Protein AF-A0A382A7P2-F1 (afdb_monomer)

Nearest PDB structures (foldseek):
  7oyc-assembly1_L2  TM=6.494E-01  e=4.941E+00  Xenopus laevis
  5v93-assembly1_q  TM=6.636E-01  e=7.228E+00  Mycobacterium tuberculosis

Sequence (58 aa):
MAKKQQSFADKASKRSKKELTYVKYVKSIPSEKKGFWRFNETTIALNKGENLDAALKR

Organism: NCBI:txid408172

Mean predicted aligned error: 9.36 Å

Structure (mmCIF, N/CA/C/O backbone):
data_AF-A0A382A7P2-F1
#
_entry.id   AF-A0A382A7P2-F1
#
loop_
_atom_site.group_PDB
_atom_site.id
_atom_site.type_symbol
_atom_site.label_atom_id
_atom_site.label_alt_id
_atom_site.label_comp_id
_atom_site.label_asym_id
_atom_site.label_entity_id
_atom_site.label_seq_id
_atom_site.pdbx_PDB_ins_code
_atom_site.Cartn_x
_atom_site.Cartn_y
_atom_site.Cartn_z
_atom_site.occupancy
_atom_site.B_iso_or_equiv
_atom_site.auth_seq_id
_atom_site.auth_comp_id
_atom_site.auth_asym_id
_atom_site.auth_atom_id
_atom_site.pdbx_PDB_model_num
ATOM 1 N N . MET A 1 1 ? 0.946 31.298 33.327 1.00 44.53 1 MET A N 1
ATOM 2 C CA . MET A 1 1 ? 0.229 30.002 33.301 1.00 44.53 1 MET A CA 1
ATOM 3 C C . MET A 1 1 ? 0.936 29.084 32.309 1.00 44.53 1 MET A C 1
ATOM 5 O O . MET A 1 1 ? 0.860 29.329 31.112 1.00 44.53 1 MET A O 1
ATOM 9 N N . ALA A 1 2 ? 1.716 28.107 32.779 1.00 57.72 2 ALA A N 1
ATOM 10 C CA . ALA A 1 2 ? 2.464 27.210 31.896 1.00 57.72 2 ALA A CA 1
ATOM 11 C C . ALA A 1 2 ? 1.500 26.234 31.202 1.00 57.72 2 ALA A C 1
ATOM 13 O O . ALA A 1 2 ? 0.749 25.525 31.874 1.00 57.72 2 ALA A O 1
ATOM 14 N N . LYS A 1 3 ? 1.501 26.195 29.862 1.00 62.25 3 LYS A N 1
ATOM 15 C CA . LYS A 1 3 ? 0.787 25.158 29.104 1.00 62.25 3 LYS A CA 1
ATOM 16 C C . LYS A 1 3 ? 1.389 23.812 29.507 1.00 62.25 3 LYS A C 1
ATOM 18 O O . LYS A 1 3 ? 2.525 23.528 29.145 1.00 62.25 3 LYS A O 1
ATOM 23 N N . LYS A 1 4 ? 0.654 23.005 30.283 1.00 72.06 4 LYS A N 1
ATOM 24 C CA . LYS A 1 4 ? 1.066 21.640 30.641 1.00 72.06 4 LYS A CA 1
ATOM 25 C C . LYS A 1 4 ? 1.277 20.850 29.348 1.00 72.06 4 LYS A C 1
ATOM 27 O O . LYS A 1 4 ? 0.316 20.470 28.680 1.00 72.06 4 LYS A O 1
ATOM 32 N N . GLN A 1 5 ? 2.537 20.660 28.969 1.00 78.75 5 GLN A N 1
ATOM 33 C CA . GLN A 1 5 ? 2.916 19.850 27.823 1.00 78.75 5 GLN A CA 1
ATOM 34 C C . GLN A 1 5 ? 2.585 18.396 28.158 1.00 78.75 5 GLN A C 1
ATOM 36 O O . GLN A 1 5 ? 3.127 17.831 29.102 1.00 78.75 5 GLN A O 1
ATOM 41 N N . GLN A 1 6 ? 1.648 17.808 27.415 1.00 79.38 6 GLN A N 1
ATOM 42 C CA . GLN A 1 6 ? 1.270 16.408 27.604 1.00 79.38 6 GLN A CA 1
ATOM 43 C C . GLN A 1 6 ? 2.469 15.494 27.359 1.00 79.38 6 GLN A C 1
ATOM 45 O O . GLN A 1 6 ? 3.191 15.671 26.367 1.00 79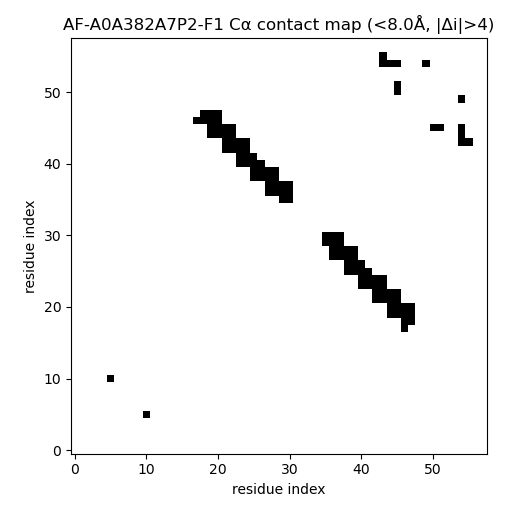.38 6 GLN A O 1
ATOM 50 N N . SER A 1 7 ? 2.646 14.515 28.248 1.00 83.50 7 SER A N 1
ATOM 51 C CA . SER A 1 7 ? 3.698 13.513 28.127 1.00 83.50 7 SER A CA 1
ATOM 52 C C . SER A 1 7 ? 3.455 12.606 26.914 1.00 83.50 7 SER A C 1
ATOM 54 O O . SER A 1 7 ? 2.345 12.518 26.381 1.00 83.50 7 SER A O 1
ATOM 56 N N . PHE A 1 8 ? 4.499 11.913 26.454 1.00 78.00 8 PHE A N 1
ATOM 57 C CA . PHE A 1 8 ? 4.368 10.922 25.380 1.00 78.00 8 PHE A CA 1
ATOM 58 C C . PHE A 1 8 ? 3.396 9.794 25.748 1.00 78.00 8 PHE A C 1
ATOM 60 O O . PHE A 1 8 ? 2.618 9.366 24.896 1.00 78.00 8 PHE A O 1
ATOM 67 N N . ALA A 1 9 ? 3.387 9.372 27.016 1.00 79.44 9 ALA A N 1
ATOM 68 C CA . ALA A 1 9 ? 2.469 8.357 27.521 1.00 79.44 9 ALA A CA 1
ATOM 69 C C . ALA A 1 9 ? 1.007 8.824 27.434 1.00 79.44 9 ALA A C 1
ATOM 71 O O . ALA A 1 9 ? 0.160 8.081 26.941 1.00 79.44 9 ALA A O 1
ATOM 72 N N . ASP A 1 10 ? 0.729 10.082 27.795 1.00 80.44 10 ASP A N 1
ATOM 73 C CA . ASP A 1 10 ? -0.616 10.675 27.699 1.00 80.44 10 ASP A CA 1
ATOM 74 C C . ASP A 1 10 ? -1.102 10.819 26.251 1.00 80.44 10 ASP A C 1
ATOM 76 O O . ASP A 1 10 ? -2.300 10.791 25.975 1.00 80.44 10 ASP A O 1
ATOM 80 N N . LYS A 1 11 ? -0.179 11.005 25.301 1.00 78.25 11 LYS A N 1
ATOM 81 C CA . LYS A 1 11 ? -0.507 11.067 23.868 1.00 78.25 11 LYS A CA 1
ATOM 82 C C . LYS A 1 11 ? -0.753 9.679 23.280 1.00 78.25 11 LYS A C 1
ATOM 84 O O . LYS A 1 11 ? -1.626 9.531 22.427 1.00 78.25 11 LYS A O 1
ATOM 89 N N . ALA A 1 12 ? 0.005 8.677 23.723 1.00 74.06 12 ALA A N 1
ATOM 90 C CA . ALA A 1 12 ? -0.153 7.296 23.283 1.00 74.06 12 ALA A CA 1
ATOM 91 C C . ALA A 1 12 ? -1.455 6.675 23.813 1.00 74.06 12 ALA A C 1
ATOM 93 O O . ALA A 1 12 ? -2.166 6.026 23.052 1.00 74.06 12 ALA A O 1
ATOM 94 N N . SER A 1 13 ? -1.813 6.938 25.074 1.00 71.44 13 SER A N 1
ATOM 95 C CA . SER A 1 13 ? -3.040 6.425 25.702 1.00 71.44 13 SER A CA 1
ATOM 96 C C . SER A 1 13 ? -4.325 7.033 25.128 1.00 71.44 13 SER A C 1
ATOM 98 O O . SER A 1 13 ? -5.372 6.391 25.145 1.00 71.44 13 SER A O 1
ATOM 100 N N . LYS A 1 14 ? -4.253 8.247 24.566 1.00 69.88 14 LYS A N 1
ATOM 101 C CA . LYS A 1 14 ? -5.382 8.914 23.892 1.00 69.88 14 LYS A CA 1
ATOM 102 C C . LYS A 1 14 ? -5.643 8.433 22.467 1.00 69.88 14 LYS A C 1
ATOM 104 O O . LYS A 1 14 ? -6.693 8.750 21.910 1.00 69.88 14 LYS A O 1
ATOM 109 N N . ARG A 1 15 ? -4.717 7.694 21.847 1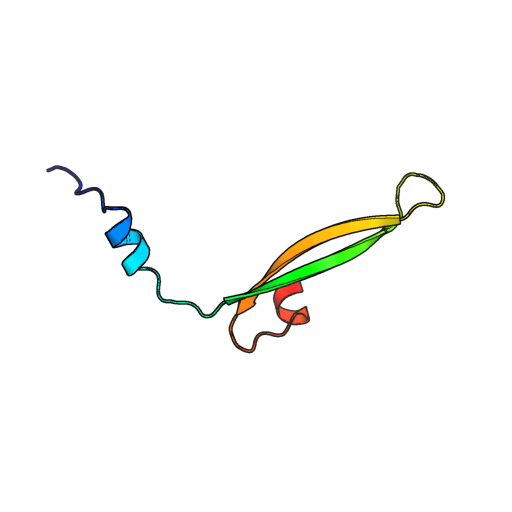.00 64.38 15 ARG A N 1
ATOM 110 C CA . ARG A 1 15 ? -4.992 7.049 20.560 1.00 64.38 15 ARG A CA 1
ATOM 111 C C . ARG A 1 15 ? -5.837 5.811 20.835 1.00 64.38 15 ARG A C 1
ATOM 113 O O . ARG A 1 15 ? -5.340 4.828 21.376 1.00 64.38 15 ARG A O 1
ATOM 120 N N . SER A 1 16 ? -7.112 5.853 20.446 1.00 62.91 16 SER A N 1
ATOM 121 C CA . SER A 1 16 ? -7.919 4.638 20.354 1.00 62.91 16 SER A CA 1
ATOM 122 C C . SER A 1 16 ? -7.150 3.605 19.527 1.00 62.91 16 SER A C 1
ATOM 124 O O . SER A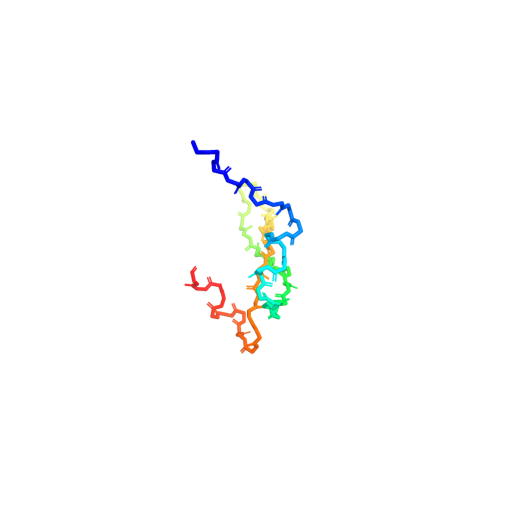 1 16 ? -6.564 3.948 18.495 1.00 62.91 16 SER A O 1
ATOM 126 N N . LYS A 1 17 ? -7.104 2.352 20.001 1.00 64.81 17 LYS A N 1
ATOM 127 C CA . LYS A 1 17 ? -6.562 1.216 19.244 1.00 64.81 17 LYS A CA 1
ATOM 128 C C . LYS A 1 17 ? -7.415 1.034 17.986 1.00 64.81 17 LYS A C 1
ATOM 130 O O . LYS A 1 17 ? -8.351 0.243 17.974 1.00 64.81 17 LYS A O 1
ATOM 135 N N . LYS A 1 18 ? -7.136 1.812 16.941 1.00 70.31 18 LYS A N 1
ATOM 136 C CA . LYS A 1 18 ? -7.662 1.555 15.606 1.00 70.31 18 LYS A CA 1
ATOM 137 C C . LYS A 1 18 ? -6.989 0.279 15.131 1.00 70.31 18 LYS A C 1
ATOM 139 O O . LYS A 1 18 ? -5.768 0.232 14.998 1.00 70.31 18 LYS A O 1
ATOM 144 N N . GLU A 1 19 ? -7.792 -0.760 14.965 1.00 78.94 19 GLU A N 1
ATOM 145 C CA . GLU A 1 19 ? -7.361 -2.036 14.417 1.00 78.94 19 GLU A CA 1
ATOM 146 C C . GLU A 1 19 ? -7.044 -1.807 12.932 1.00 78.94 19 GLU A C 1
ATOM 148 O O . GLU A 1 19 ? -7.944 -1.697 12.099 1.00 78.94 19 GLU A O 1
ATOM 153 N N . LEU A 1 20 ? -5.758 -1.586 12.650 1.00 86.31 20 LEU A N 1
ATOM 154 C CA . LEU A 1 20 ? -5.218 -1.296 11.325 1.00 86.31 20 LEU A CA 1
ATOM 155 C C . LEU A 1 20 ? -4.376 -2.485 10.871 1.00 86.31 20 LEU A C 1
ATOM 157 O O . LEU A 1 20 ? -3.474 -2.921 11.590 1.00 86.31 20 LEU A O 1
ATOM 161 N N . THR A 1 21 ? -4.641 -2.976 9.667 1.00 90.12 21 THR A N 1
ATOM 162 C CA . THR A 1 21 ? -3.832 -4.003 9.007 1.00 90.12 21 THR A CA 1
ATOM 163 C C . THR A 1 21 ? -2.953 -3.335 7.965 1.00 90.12 21 THR A C 1
ATOM 165 O O . THR A 1 21 ? -3.431 -2.531 7.175 1.00 90.12 21 THR A O 1
ATOM 168 N N . TYR A 1 22 ? -1.664 -3.658 7.941 1.00 91.75 22 TYR A N 1
ATOM 169 C CA . TYR A 1 22 ? -0.741 -3.097 6.958 1.00 91.75 22 TYR A CA 1
ATO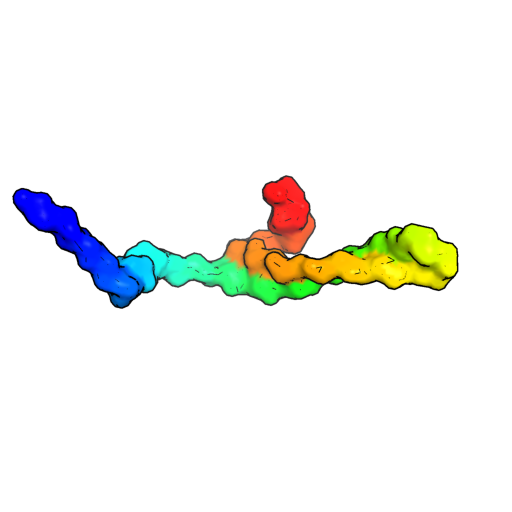M 170 C C . TYR A 1 22 ? -0.453 -4.122 5.873 1.00 91.75 22 TYR A C 1
ATOM 172 O O . TYR A 1 22 ? -0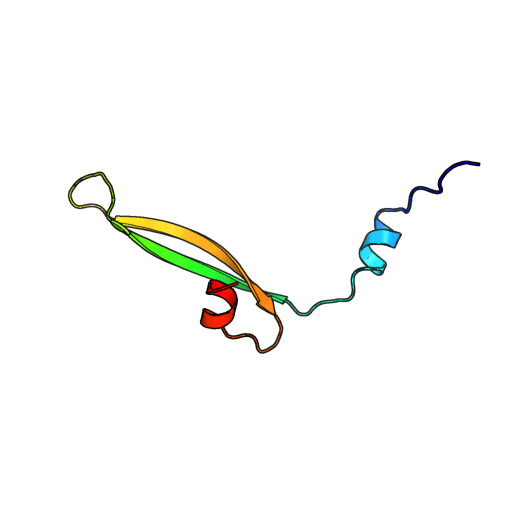.139 -5.273 6.171 1.00 91.75 22 TYR A O 1
ATOM 180 N N . VAL A 1 23 ? -0.530 -3.691 4.619 1.00 92.44 23 VAL A N 1
ATOM 181 C CA . VAL A 1 23 ? -0.211 -4.520 3.454 1.00 92.44 23 VAL A CA 1
ATOM 182 C C . VAL A 1 23 ? 0.824 -3.819 2.586 1.00 92.44 23 VAL A C 1
ATOM 184 O O . VAL A 1 23 ? 0.802 -2.595 2.440 1.00 92.44 23 VAL A O 1
ATOM 187 N N . LYS A 1 24 ? 1.746 -4.590 2.007 1.00 95.88 24 LYS A N 1
ATOM 188 C CA . LYS A 1 24 ? 2.686 -4.078 1.007 1.00 95.88 24 LYS A CA 1
ATOM 189 C C . LYS A 1 24 ? 2.022 -4.159 -0.367 1.00 95.88 24 LYS A C 1
ATOM 191 O O . LYS A 1 24 ? 1.756 -5.250 -0.861 1.00 95.88 24 LYS A O 1
ATOM 196 N N . TYR A 1 25 ? 1.770 -3.007 -0.974 1.00 94.69 25 TYR A N 1
ATOM 197 C CA . TYR A 1 25 ? 1.268 -2.893 -2.336 1.00 94.69 25 TYR A CA 1
ATOM 198 C C . TYR A 1 25 ? 2.436 -2.653 -3.291 1.00 94.69 25 TYR A C 1
ATOM 200 O O . TYR A 1 25 ? 3.186 -1.692 -3.126 1.00 94.69 25 TYR A O 1
ATOM 208 N N . VAL A 1 26 ? 2.604 -3.538 -4.273 1.00 95.00 26 VAL A N 1
ATOM 209 C CA . VAL A 1 26 ? 3.695 -3.477 -5.253 1.00 95.00 26 VAL A CA 1
ATOM 210 C C . VAL A 1 26 ? 3.096 -3.281 -6.637 1.00 95.00 26 VAL A C 1
ATOM 212 O O . VAL A 1 26 ? 2.400 -4.158 -7.144 1.00 95.00 26 VAL A O 1
ATOM 215 N N . LYS A 1 27 ? 3.366 -2.128 -7.256 1.00 93.75 27 LYS A N 1
ATOM 216 C CA . LYS A 1 27 ? 2.911 -1.814 -8.613 1.00 93.75 27 LYS A CA 1
ATOM 217 C C . LYS A 1 27 ? 4.069 -1.884 -9.600 1.00 93.75 27 LYS A C 1
ATOM 219 O O . LYS A 1 27 ? 5.041 -1.142 -9.475 1.00 93.75 27 LYS A O 1
ATOM 224 N N . SER A 1 28 ? 3.921 -2.714 -10.625 1.00 94.00 28 SER A N 1
ATOM 225 C CA . SER A 1 28 ? 4.832 -2.762 -11.770 1.00 94.00 28 SER A CA 1
ATOM 226 C C . SER A 1 28 ? 4.559 -1.580 -12.704 1.00 94.00 28 SER A C 1
ATOM 228 O O . SER A 1 28 ? 3.428 -1.374 -13.144 1.00 94.00 28 SER A O 1
ATOM 230 N N . ILE A 1 29 ? 5.588 -0.802 -13.015 1.00 92.38 29 ILE A N 1
ATOM 231 C CA . ILE A 1 29 ? 5.549 0.329 -13.948 1.00 92.38 29 ILE A CA 1
ATOM 232 C C . ILE A 1 29 ? 6.685 0.189 -14.966 1.00 92.38 29 ILE A C 1
ATOM 234 O O . ILE A 1 29 ? 7.765 -0.289 -14.609 1.00 92.38 29 ILE A O 1
ATOM 238 N N . PRO A 1 30 ? 6.473 0.562 -16.239 1.00 92.00 30 PRO A N 1
ATOM 239 C CA . PRO A 1 30 ? 7.533 0.502 -17.236 1.00 92.00 30 PRO A CA 1
ATOM 240 C C . PRO A 1 30 ? 8.698 1.394 -16.798 1.00 92.00 30 PRO A C 1
ATOM 242 O O . PRO A 1 30 ? 8.501 2.527 -16.356 1.00 92.00 30 PRO A O 1
ATOM 245 N N . SER A 1 31 ? 9.918 0.867 -16.878 1.00 90.56 31 SER A N 1
ATOM 246 C CA . SER A 1 31 ? 11.111 1.669 -16.626 1.00 90.56 31 SER A CA 1
ATOM 247 C C . SER A 1 31 ? 11.381 2.581 -17.818 1.00 90.56 31 SER A C 1
ATOM 249 O O . SER A 1 31 ? 11.151 2.208 -18.966 1.00 90.56 31 SER A O 1
ATOM 251 N N . GLU A 1 32 ? 11.957 3.751 -17.557 1.00 89.12 32 GLU A N 1
ATOM 252 C CA . GLU A 1 32 ? 12.500 4.622 -18.608 1.00 89.12 32 GLU A CA 1
ATOM 253 C C . GLU A 1 32 ? 13.665 3.938 -19.337 1.00 89.12 32 GLU A C 1
ATOM 255 O O . GLU A 1 32 ? 13.921 4.189 -20.514 1.00 89.12 32 GLU A O 1
ATOM 260 N N . LYS A 1 33 ? 14.365 3.024 -18.648 1.00 89.88 33 LYS A N 1
ATOM 261 C CA . LYS A 1 33 ? 15.375 2.173 -19.271 1.00 89.88 33 LYS A CA 1
ATOM 262 C C . LYS A 1 33 ? 14.677 1.083 -20.082 1.00 89.88 33 LYS A C 1
ATOM 264 O O . LYS A 1 33 ? 13.989 0.226 -19.527 1.00 89.88 33 LYS A O 1
ATOM 269 N N . LYS A 1 34 ? 14.909 1.097 -21.395 1.00 85.06 34 LYS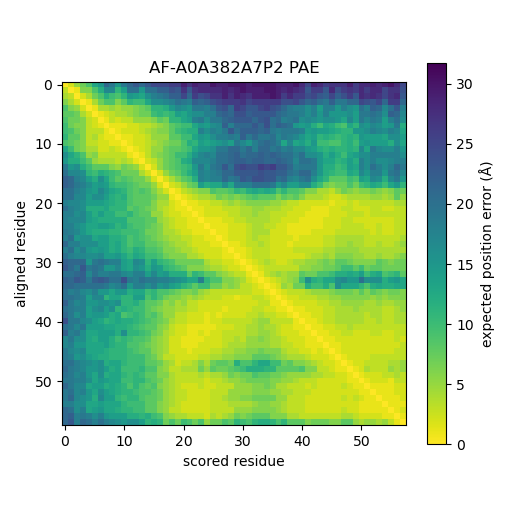 A N 1
ATOM 270 C CA . LYS A 1 34 ? 14.326 0.152 -22.355 1.00 85.06 34 LYS A CA 1
ATOM 271 C C . LYS A 1 34 ? 14.530 -1.302 -21.902 1.00 85.06 34 LYS A C 1
ATOM 273 O O . LYS A 1 34 ? 15.658 -1.709 -21.633 1.00 85.06 34 LYS A O 1
ATOM 278 N N . GLY A 1 35 ? 13.438 -2.066 -21.837 1.00 86.06 35 GLY A N 1
ATOM 279 C CA . GLY A 1 35 ? 13.447 -3.496 -21.502 1.00 86.06 35 GLY A CA 1
ATOM 280 C C . GLY A 1 35 ? 13.396 -3.834 -20.009 1.00 86.06 35 GLY A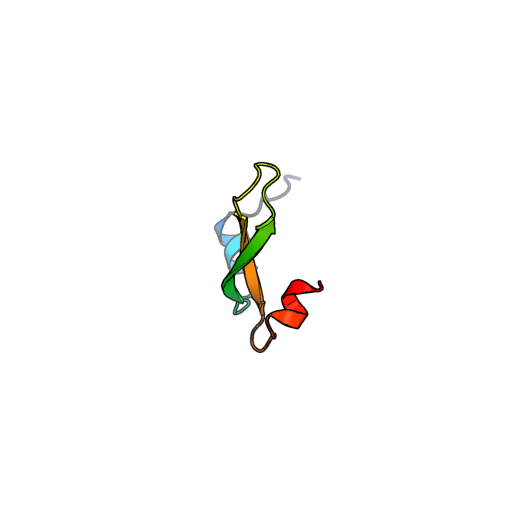 C 1
ATOM 281 O O . GLY A 1 35 ? 13.456 -5.009 -19.665 1.00 86.06 35 GLY A O 1
ATOM 282 N N . PHE A 1 36 ? 13.266 -2.842 -19.122 1.00 90.50 36 PHE A N 1
ATOM 283 C CA . PHE A 1 36 ? 13.185 -3.070 -17.678 1.00 90.50 36 PHE A CA 1
ATOM 284 C C . PHE A 1 36 ? 11.833 -2.625 -17.111 1.00 90.50 36 PHE A C 1
ATOM 286 O O . PHE A 1 36 ? 11.181 -1.720 -17.632 1.00 90.50 36 PHE A O 1
ATOM 293 N N . TRP A 1 37 ? 11.444 -3.234 -15.994 1.00 93.12 37 TRP A N 1
ATOM 294 C CA . TRP A 1 37 ? 10.310 -2.812 -15.175 1.00 93.12 37 TRP A CA 1
ATOM 295 C C . TRP A 1 37 ? 10.819 -2.195 -13.875 1.00 93.12 37 TRP A C 1
ATOM 297 O O . TRP A 1 37 ? 11.842 -2.610 -13.331 1.00 93.12 37 TRP A O 1
ATOM 307 N N . ARG A 1 38 ? 10.105 -1.187 -13.387 1.00 93.88 38 ARG A N 1
ATOM 308 C CA . ARG A 1 38 ? 10.273 -0.616 -12.054 1.00 93.88 38 ARG A CA 1
ATOM 309 C C . ARG A 1 38 ? 9.127 -1.096 -11.174 1.00 93.88 38 ARG A C 1
ATOM 311 O O . ARG A 1 38 ? 7.993 -1.204 -11.630 1.00 93.88 38 ARG A O 1
ATOM 318 N N . PHE A 1 39 ? 9.424 -1.356 -9.910 1.00 94.56 39 PHE A N 1
ATOM 319 C CA . PHE A 1 39 ? 8.415 -1.676 -8.909 1.00 94.56 39 PHE A CA 1
ATOM 320 C C . PHE A 1 39 ? 8.280 -0.486 -7.974 1.00 94.56 39 PHE A C 1
ATOM 322 O O . PHE A 1 39 ? 9.259 -0.046 -7.375 1.00 94.56 39 PHE A O 1
ATOM 329 N N . ASN A 1 40 ? 7.073 0.060 -7.891 1.00 93.50 40 ASN A N 1
ATOM 330 C CA . ASN A 1 40 ? 6.734 1.069 -6.908 1.00 93.50 40 ASN A CA 1
ATOM 331 C C . ASN A 1 40 ? 6.073 0.365 -5.720 1.00 93.50 40 ASN A C 1
ATOM 333 O O . ASN A 1 40 ? 4.968 -0.166 -5.854 1.00 93.50 40 ASN A O 1
ATOM 337 N N . GLU A 1 41 ? 6.778 0.311 -4.593 1.00 94.31 41 GLU A N 1
ATOM 338 C CA . GLU A 1 41 ? 6.296 -0.316 -3.366 1.00 94.31 41 GLU A CA 1
ATOM 339 C C . GLU A 1 41 ? 5.727 0.737 -2.417 1.00 94.31 41 GLU A C 1
ATOM 341 O O . GLU A 1 41 ? 6.324 1.788 -2.186 1.00 94.31 41 GLU A O 1
ATOM 346 N N . THR A 1 42 ? 4.569 0.461 -1.829 1.00 93.50 42 THR A N 1
ATOM 347 C CA . THR A 1 42 ? 3.957 1.334 -0.826 1.00 93.50 42 THR A CA 1
ATOM 348 C C . THR A 1 42 ? 3.279 0.496 0.244 1.00 93.50 42 THR A C 1
ATOM 350 O O . THR A 1 42 ? 2.565 -0.459 -0.053 1.00 93.50 42 THR A O 1
ATOM 353 N N . THR A 1 43 ? 3.483 0.858 1.507 1.00 94.56 43 THR A N 1
ATOM 354 C CA . THR A 1 43 ? 2.749 0.249 2.617 1.00 94.56 43 THR A CA 1
ATOM 355 C C . THR A 1 43 ? 1.422 0.972 2.794 1.00 94.56 43 THR A C 1
ATOM 357 O O . THR A 1 43 ? 1.395 2.178 3.039 1.00 94.56 43 THR A O 1
ATOM 360 N N . ILE A 1 44 ? 0.322 0.234 2.695 1.00 93.50 44 ILE A N 1
ATOM 361 C CA . ILE A 1 44 ? -1.034 0.764 2.842 1.00 93.50 44 ILE A CA 1
ATOM 362 C C . ILE A 1 44 ? -1.604 0.268 4.164 1.00 93.50 44 ILE A C 1
ATOM 364 O O . ILE A 1 44 ? -1.525 -0.919 4.478 1.00 93.50 44 ILE A O 1
ATOM 368 N N . ALA A 1 45 ? -2.164 1.192 4.941 1.00 92.38 45 ALA A N 1
ATOM 369 C CA . ALA A 1 45 ? -2.928 0.872 6.136 1.00 92.38 45 ALA A CA 1
ATOM 370 C C . ALA A 1 45 ? -4.398 0.660 5.750 1.00 92.38 45 ALA A C 1
ATOM 372 O O . ALA A 1 45 ? -5.005 1.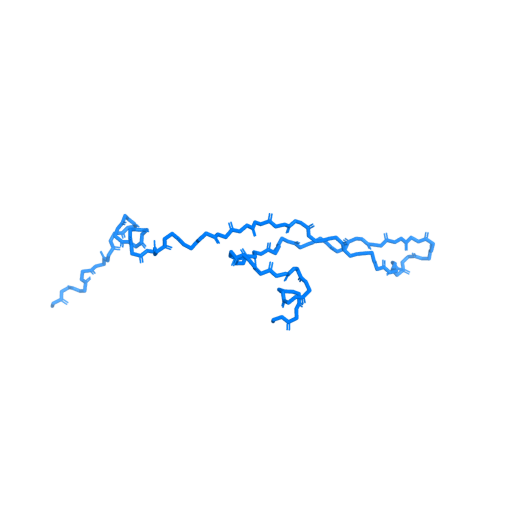549 5.153 1.00 92.38 45 ALA A O 1
ATOM 373 N N . LEU A 1 46 ? -4.938 -0.502 6.098 1.00 91.94 46 LEU A N 1
ATOM 374 C CA . LEU A 1 46 ? -6.330 -0.893 5.923 1.00 91.94 46 LEU A CA 1
ATOM 375 C C . LEU A 1 46 ? -7.046 -0.803 7.265 1.00 91.94 46 LEU A C 1
ATOM 377 O O . LEU A 1 46 ? -6.551 -1.305 8.278 1.00 91.94 46 LEU A O 1
ATOM 381 N N . ASN A 1 47 ? -8.222 -0.189 7.273 1.00 90.31 47 ASN A N 1
ATOM 382 C CA . ASN A 1 47 ? -9.129 -0.267 8.407 1.00 90.31 47 ASN A CA 1
ATOM 383 C C . ASN A 1 47 ? -9.773 -1.662 8.477 1.00 90.31 47 ASN A C 1
ATOM 385 O O . ASN A 1 47 ? -9.848 -2.393 7.488 1.00 90.31 47 ASN A O 1
ATOM 389 N N . LYS A 1 48 ? -10.274 -2.041 9.655 1.00 86.50 48 LYS A N 1
ATOM 390 C CA . LYS A 1 48 ? -10.975 -3.316 9.850 1.00 86.50 48 LYS A CA 1
ATOM 391 C C . LYS A 1 48 ? -12.137 -3.479 8.858 1.00 86.50 48 LYS A C 1
ATOM 393 O O . LYS A 1 48 ? -13.078 -2.691 8.877 1.00 86.50 48 LYS A O 1
ATOM 398 N N . GLY A 1 49 ? -12.077 -4.524 8.028 1.00 85.44 49 GLY A N 1
ATOM 399 C CA . GLY A 1 49 ? -13.096 -4.831 7.016 1.00 85.44 49 GLY A CA 1
ATOM 400 C C . GLY A 1 49 ? -13.012 -3.994 5.732 1.00 85.44 49 GLY A C 1
ATOM 401 O O . GLY A 1 49 ? -13.849 -4.167 4.850 1.00 85.44 49 GLY A O 1
ATOM 402 N N . GLU A 1 50 ? -12.024 -3.105 5.604 1.00 89.25 50 GLU A N 1
ATOM 403 C CA . GLU A 1 50 ? -11.796 -2.317 4.391 1.00 89.25 50 GLU A CA 1
ATOM 404 C C . GLU A 1 50 ? -11.151 -3.169 3.290 1.00 89.25 50 GLU A C 1
ATOM 406 O O . GLU A 1 50 ? -10.220 -3.939 3.532 1.00 89.25 50 GLU A O 1
ATOM 411 N N . ASN A 1 51 ? -11.63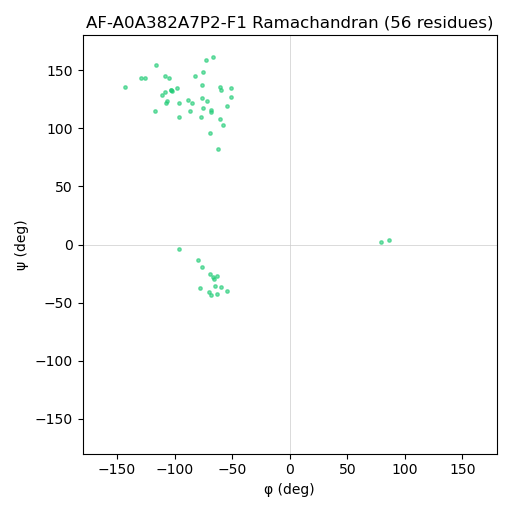6 -3.010 2.057 1.00 90.88 51 ASN A N 1
ATOM 412 C CA . ASN A 1 51 ? -11.043 -3.648 0.887 1.00 90.88 51 ASN A CA 1
ATOM 413 C C . ASN A 1 51 ? -9.843 -2.832 0.372 1.00 90.88 51 ASN A C 1
ATOM 415 O O . ASN A 1 51 ? -9.873 -1.600 0.377 1.00 90.88 51 ASN A O 1
ATOM 419 N N . LEU A 1 52 ? -8.814 -3.514 -0.139 1.00 90.44 52 LEU A N 1
ATOM 420 C CA . LEU A 1 52 ? -7.629 -2.885 -0.723 1.00 90.44 52 LEU A CA 1
ATOM 421 C C . LEU A 1 52 ? -7.964 -1.882 -1.841 1.00 90.44 52 LEU A C 1
ATOM 423 O O . LEU A 1 52 ? -7.372 -0.807 -1.877 1.00 90.44 52 LEU A O 1
ATOM 427 N N . ASP A 1 53 ? -8.933 -2.182 -2.708 1.00 91.25 53 ASP A N 1
ATOM 428 C CA . ASP A 1 53 ? -9.339 -1.278 -3.793 1.00 91.25 53 ASP A CA 1
ATOM 429 C C . ASP A 1 53 ? -9.952 0.022 -3.272 1.00 91.25 53 ASP A C 1
ATOM 431 O O . ASP A 1 53 ? -9.761 1.083 -3.866 1.00 91.25 53 ASP A O 1
ATOM 435 N N . ALA A 1 54 ? -10.695 -0.050 -2.164 1.00 91.50 54 ALA A N 1
ATOM 436 C CA . ALA A 1 54 ? -11.232 1.135 -1.508 1.00 91.50 54 ALA A CA 1
ATOM 437 C C . ALA A 1 54 ? -10.092 1.960 -0.891 1.00 91.50 54 ALA A C 1
ATOM 439 O O . ALA A 1 54 ? -10.021 3.169 -1.104 1.00 91.50 54 ALA A O 1
ATOM 440 N N . ALA A 1 55 ? -9.144 1.291 -0.228 1.00 91.44 55 ALA A N 1
ATOM 441 C CA . ALA A 1 55 ? -7.990 1.934 0.390 1.00 91.44 55 ALA A CA 1
ATOM 442 C C . ALA A 1 55 ? -7.014 2.566 -0.622 1.00 91.44 55 ALA A C 1
ATOM 444 O O . ALA A 1 55 ? -6.337 3.536 -0.285 1.00 91.44 55 ALA A O 1
ATOM 445 N N . LEU A 1 56 ? -6.934 2.037 -1.848 1.00 90.69 56 LEU A N 1
ATOM 446 C CA . LEU A 1 56 ? -6.117 2.577 -2.944 1.00 90.69 56 LEU A CA 1
ATOM 447 C C . LEU A 1 56 ? -6.719 3.829 -3.603 1.00 90.69 56 LEU A C 1
ATOM 449 O O . LEU A 1 56 ? -5.994 4.552 -4.283 1.00 90.69 56 LEU A O 1
ATOM 453 N N . LYS A 1 57 ? -8.024 4.074 -3.438 1.00 89.94 57 LYS A N 1
ATOM 454 C CA . LYS A 1 57 ? -8.756 5.187 -4.074 1.00 89.94 57 LYS A CA 1
ATOM 455 C C . LYS A 1 57 ? -8.908 6.431 -3.186 1.00 89.94 57 LYS A C 1
ATOM 457 O O . LYS A 1 57 ? -9.491 7.410 -3.645 1.00 89.94 57 LYS A O 1
ATOM 462 N N . ARG A 1 58 ? -8.455 6.370 -1.931 1.00 84.44 58 ARG A N 1
ATOM 463 C CA . ARG A 1 58 ? -8.587 7.447 -0.935 1.00 84.44 58 ARG A CA 1
ATOM 464 C C . ARG A 1 58 ? -7.563 8.569 -1.094 1.00 84.44 58 ARG A C 1
ATOM 466 O O . ARG A 1 58 ? -6.487 8.315 -1.677 1.00 84.44 58 ARG A O 1
#

Solvent-accessible surface area (backbone atoms only — not comparable to full-atom values): 3916 Å² total; per-residue (Å²): 134,83,80,81,77,76,52,72,66,62,57,57,71,68,51,74,87,72,65,63,48,77,44,81,45,74,44,82,41,85,35,92,55,86,97,44,74,38,74,52,74,45,79,44,76,31,54,78,92,56,53,68,73,61,62,70,70,111

Secondary structure (DSSP, 8-state):
-------HHHHHHTS----EEEEEEEEEEE-SSTT-EEEEEEEEEEETT--HHHHH--

Radius of gyration: 19.42 Å; Cα contacts (8 Å, |Δi|>4): 56; chains: 1; bounding box: 28×35×56 Å

pLDDT: mean 84.62, std 11.15, range [44.53, 95.88]

Foldseek 3Di:
DDDPDDDPVNVVVPDDPQPKDKDKDWDWDPDPPPPDIDIDIDIFIAGVPRDPVNSVVD